Protein AF-A0A7S2L4M6-F1 (afdb_monomer_lite)

Structure (mmCIF, N/CA/C/O backbone):
data_AF-A0A7S2L4M6-F1
#
_entry.id   AF-A0A7S2L4M6-F1
#
loop_
_atom_site.group_PDB
_atom_site.id
_atom_site.type_symbol
_atom_site.label_atom_id
_atom_site.label_alt_id
_atom_site.label_comp_id
_atom_site.label_asym_id
_atom_site.label_entit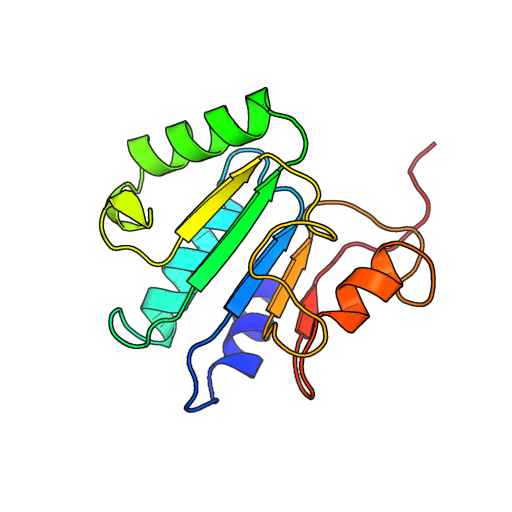y_id
_atom_site.label_seq_id
_atom_site.pdbx_PDB_ins_code
_atom_site.Cartn_x
_atom_site.Cartn_y
_atom_site.Cartn_z
_atom_site.occupancy
_atom_site.B_iso_or_equiv
_atom_site.auth_seq_id
_atom_site.auth_comp_id
_atom_site.auth_asym_id
_atom_site.auth_atom_id
_atom_site.pdbx_PDB_model_num
ATOM 1 N N . LEU A 1 1 ? -10.544 3.567 -11.631 1.00 78.62 1 LEU A N 1
ATOM 2 C CA . LEU A 1 1 ? -11.073 3.903 -10.287 1.00 78.62 1 LEU A CA 1
ATOM 3 C C . LEU A 1 1 ? -12.157 2.931 -9.832 1.00 78.62 1 LEU A C 1
ATOM 5 O O . LEU A 1 1 ? -11.931 2.301 -8.814 1.00 78.62 1 LEU A O 1
ATOM 9 N N . GLN A 1 2 ? -13.252 2.721 -10.580 1.00 88.50 2 GLN A N 1
ATOM 10 C CA . GLN A 1 2 ? -14.312 1.776 -10.172 1.00 88.50 2 GLN A CA 1
ATOM 11 C C . GLN A 1 2 ? -13.786 0.368 -9.843 1.00 88.50 2 GLN A C 1
ATOM 13 O O . GLN A 1 2 ? -14.082 -0.156 -8.781 1.00 88.50 2 GLN A O 1
ATOM 18 N N . LEU A 1 3 ? -12.899 -0.181 -10.685 1.00 89.31 3 LEU A N 1
ATOM 19 C CA . LEU A 1 3 ? -12.253 -1.473 -10.424 1.00 89.31 3 LEU A CA 1
ATOM 20 C C . LEU A 1 3 ? -11.560 -1.533 -9.051 1.00 89.31 3 LEU A C 1
ATOM 22 O O . LEU A 1 3 ? -11.648 -2.547 -8.371 1.00 89.31 3 LEU A O 1
ATOM 26 N N . LEU A 1 4 ? -10.867 -0.464 -8.645 1.00 91.06 4 LEU A N 1
ATOM 27 C CA . LEU A 1 4 ? -10.205 -0.418 -7.339 1.00 91.06 4 LEU A CA 1
ATOM 28 C C . LEU A 1 4 ? -11.225 -0.418 -6.208 1.00 91.06 4 LEU A C 1
ATOM 30 O O . LEU A 1 4 ? -11.068 -1.175 -5.258 1.00 91.06 4 LEU A O 1
ATOM 34 N N . VAL A 1 5 ? -12.279 0.388 -6.342 1.00 90.81 5 VAL A N 1
ATOM 35 C CA . VAL A 1 5 ? -13.371 0.446 -5.365 1.00 90.81 5 VAL A CA 1
ATOM 36 C C . VAL A 1 5 ? -13.997 -0.932 -5.175 1.00 90.81 5 VAL A C 1
ATOM 38 O O . VAL A 1 5 ? -14.058 -1.420 -4.049 1.00 90.81 5 VAL A O 1
ATOM 41 N N . ASP A 1 6 ? -14.370 -1.590 -6.272 1.00 92.88 6 ASP A N 1
ATOM 42 C CA . ASP A 1 6 ? -15.015 -2.902 -6.234 1.00 92.88 6 ASP A CA 1
ATOM 43 C C . ASP A 1 6 ? -14.105 -3.954 -5.585 1.00 92.88 6 ASP A C 1
ATOM 45 O O . ASP A 1 6 ? -14.537 -4.727 -4.731 1.00 92.88 6 ASP A O 1
ATOM 49 N N . LYS A 1 7 ? -12.816 -3.973 -5.951 1.00 93.69 7 LYS A N 1
ATOM 50 C CA . LYS A 1 7 ? -11.881 -4.998 -5.466 1.00 93.69 7 LYS A CA 1
ATOM 51 C C . LYS A 1 7 ? -11.417 -4.774 -4.030 1.00 93.69 7 LYS A C 1
ATOM 53 O O . LYS A 1 7 ? -11.132 -5.758 -3.350 1.00 93.69 7 LYS A O 1
ATOM 58 N N . VAL A 1 8 ? -11.367 -3.530 -3.554 1.00 92.94 8 VAL A N 1
ATOM 59 C CA . VAL A 1 8 ? -11.146 -3.247 -2.129 1.00 92.94 8 VAL A CA 1
ATOM 60 C C . VAL A 1 8 ? -12.386 -3.634 -1.320 1.00 92.94 8 VAL A C 1
ATOM 62 O O . VAL A 1 8 ? -12.247 -4.298 -0.297 1.00 92.94 8 VAL A O 1
ATOM 65 N N . ALA A 1 9 ? -13.594 -3.321 -1.799 1.00 92.06 9 ALA A N 1
ATOM 66 C CA . ALA A 1 9 ? -14.829 -3.707 -1.116 1.00 92.06 9 ALA A CA 1
ATOM 67 C C . ALA A 1 9 ? -14.938 -5.232 -0.915 1.00 92.06 9 ALA A C 1
ATOM 69 O O . ALA A 1 9 ? -15.308 -5.674 0.169 1.00 92.06 9 ALA A O 1
ATOM 70 N N . GLU A 1 10 ? -14.516 -6.040 -1.896 1.00 92.19 10 GLU A N 1
ATOM 71 C CA . GLU A 1 10 ? -14.481 -7.511 -1.783 1.00 92.19 10 GLU A CA 1
ATOM 72 C C . GLU A 1 10 ? -13.620 -8.044 -0.623 1.00 92.19 10 GLU A C 1
ATOM 74 O O . GLU A 1 10 ? -13.835 -9.171 -0.173 1.00 92.19 10 GLU A O 1
ATOM 79 N N . VAL A 1 11 ? -12.625 -7.284 -0.151 1.00 91.69 11 VAL A N 1
ATOM 80 C CA . VAL A 1 11 ? -11.792 -7.689 0.993 1.00 91.69 11 VAL A CA 1
ATOM 81 C C . VAL A 1 11 ? -12.228 -7.037 2.305 1.00 91.69 11 VAL A C 1
ATOM 83 O O . VAL A 1 11 ? -11.739 -7.441 3.358 1.00 91.69 11 VAL A O 1
ATOM 86 N N . CYS A 1 12 ? -13.168 -6.084 2.277 1.00 86.56 12 CYS A N 1
ATOM 87 C CA . CYS A 1 12 ? -13.587 -5.326 3.457 1.00 86.56 12 CYS A CA 1
ATOM 88 C C . CYS A 1 12 ? -14.471 -6.093 4.447 1.00 86.56 12 CYS A C 1
ATOM 90 O O . CYS A 1 12 ? -14.505 -5.709 5.620 1.00 86.56 12 CYS A O 1
ATOM 92 N N . ASP A 1 13 ? -15.098 -7.194 4.024 1.00 79.00 13 ASP A N 1
ATOM 93 C CA . ASP A 1 13 ? -16.002 -8.018 4.845 1.00 79.00 13 ASP A CA 1
ATOM 94 C C . ASP A 1 13 ? -15.302 -8.779 5.990 1.00 79.00 13 ASP A C 1
ATOM 96 O O . ASP A 1 13 ? -15.933 -9.504 6.763 1.00 79.00 13 ASP A O 1
ATOM 100 N N . GLN A 1 14 ? -13.984 -8.643 6.128 1.00 71.56 14 GLN A N 1
ATOM 101 C CA . GLN A 1 14 ? -13.214 -9.363 7.136 1.00 71.56 14 GLN A CA 1
ATOM 102 C C . GLN A 1 14 ? -13.196 -8.651 8.487 1.00 71.56 14 GLN A C 1
ATOM 104 O O . GLN A 1 14 ? -12.969 -7.452 8.569 1.00 71.56 14 GLN A O 1
ATOM 109 N N . ALA A 1 15 ? -13.361 -9.393 9.585 1.00 74.75 15 ALA A N 1
ATOM 110 C CA . ALA A 1 15 ? -13.350 -8.808 10.930 1.00 74.75 15 ALA A CA 1
ATOM 111 C C . ALA A 1 15 ? -11.974 -8.252 11.357 1.00 74.75 15 ALA A C 1
ATOM 113 O O . ALA A 1 15 ? -11.907 -7.413 12.254 1.00 74.75 15 ALA A O 1
ATOM 114 N N . ALA A 1 16 ? -10.891 -8.721 10.730 1.00 84.62 16 ALA A N 1
ATOM 115 C CA . ALA A 1 16 ? -9.524 -8.314 11.033 1.00 84.62 16 ALA A CA 1
ATOM 116 C C . ALA A 1 16 ? -9.170 -6.941 10.419 1.00 84.62 16 ALA A C 1
ATOM 118 O O . ALA A 1 16 ? -9.833 -6.507 9.469 1.00 84.62 16 ALA A O 1
ATOM 119 N N . PRO A 1 17 ? -8.134 -6.258 10.940 1.00 90.56 17 PRO A N 1
ATOM 120 C CA . PRO A 1 17 ? -7.570 -5.073 10.302 1.00 90.56 17 PRO A CA 1
ATOM 121 C C . PRO A 1 17 ? -7.082 -5.382 8.884 1.00 90.56 17 PRO A C 1
ATOM 123 O O . PRO A 1 17 ? -6.414 -6.396 8.679 1.00 90.56 17 PRO A O 1
ATOM 126 N N . LEU A 1 18 ? -7.384 -4.505 7.930 1.00 94.50 18 LEU A N 1
ATOM 127 C CA . LEU A 1 18 ? -6.956 -4.637 6.539 1.00 94.50 18 LEU A CA 1
ATOM 128 C C . LEU A 1 18 ? -5.578 -4.028 6.329 1.00 94.50 18 LEU A C 1
ATOM 130 O O . LEU A 1 18 ? -5.307 -2.899 6.736 1.00 94.50 18 LEU A O 1
ATOM 134 N N . ARG A 1 19 ? -4.727 -4.758 5.619 1.00 96.12 19 ARG A N 1
ATOM 135 C CA . ARG A 1 19 ? -3.417 -4.310 5.166 1.00 96.12 19 ARG A CA 1
ATOM 136 C C . ARG A 1 19 ? -3.423 -4.198 3.654 1.00 96.12 19 ARG A C 1
ATOM 138 O O . ARG A 1 19 ? -3.507 -5.199 2.940 1.00 96.12 19 ARG A O 1
ATOM 145 N N . ILE A 1 20 ? -3.325 -2.964 3.183 1.00 97.31 20 ILE A N 1
ATOM 146 C CA . ILE A 1 20 ? -3.191 -2.632 1.771 1.00 97.31 20 ILE A CA 1
ATOM 147 C C . ILE A 1 20 ? -1.729 -2.295 1.486 1.00 97.31 20 ILE A C 1
ATOM 149 O O . ILE A 1 20 ? -1.137 -1.476 2.187 1.00 97.31 20 ILE A O 1
ATOM 153 N N . LEU A 1 21 ? -1.163 -2.903 0.446 1.00 98.38 21 LEU A N 1
ATOM 154 C CA . LEU A 1 21 ? 0.131 -2.525 -0.117 1.00 98.38 21 LEU A CA 1
ATOM 155 C C . LEU A 1 21 ? -0.082 -1.847 -1.472 1.00 98.38 21 LEU A C 1
ATOM 157 O O . LEU A 1 21 ? -0.723 -2.410 -2.358 1.00 98.38 21 LEU A O 1
ATOM 161 N N . GLU A 1 22 ? 0.489 -0.665 -1.649 1.00 98.31 22 GLU A N 1
ATOM 162 C CA . GLU A 1 22 ? 0.623 -0.006 -2.944 1.00 98.31 22 GLU A CA 1
ATOM 163 C C . GLU A 1 22 ? 2.088 -0.024 -3.394 1.00 98.31 22 GLU A C 1
ATOM 165 O O . GLU A 1 22 ? 2.986 0.354 -2.640 1.00 98.31 22 GLU A O 1
ATOM 170 N N . VAL A 1 23 ? 2.320 -0.444 -4.639 1.00 98.12 23 VAL A N 1
ATOM 171 C CA . VAL A 1 23 ? 3.636 -0.456 -5.288 1.00 98.12 23 VAL A CA 1
ATOM 172 C C . VAL A 1 23 ? 3.691 0.635 -6.355 1.00 98.12 23 VAL A C 1
ATOM 174 O O . VAL A 1 23 ? 2.945 0.568 -7.334 1.00 98.12 23 VAL A O 1
ATOM 177 N N . GLY A 1 24 ? 4.594 1.598 -6.179 1.00 97.12 24 GLY A N 1
ATOM 178 C CA . GLY A 1 24 ? 4.759 2.777 -7.031 1.00 97.12 24 GLY A CA 1
ATOM 179 C C . GLY A 1 24 ? 3.775 3.890 -6.669 1.00 97.12 24 GLY A C 1
ATOM 180 O O . GLY A 1 24 ? 2.809 4.110 -7.399 1.00 97.12 24 GLY A O 1
ATOM 181 N N . SER A 1 25 ? 4.000 4.583 -5.545 1.00 97.25 25 SER A N 1
ATOM 182 C CA . SER A 1 25 ? 3.097 5.652 -5.081 1.00 97.25 25 SER A CA 1
ATOM 183 C C . SER A 1 25 ? 3.091 6.884 -5.998 1.00 97.25 25 SER A C 1
ATOM 185 O O . SER A 1 25 ? 2.115 7.642 -6.005 1.00 97.25 25 SER A O 1
ATOM 187 N N . GLY A 1 26 ? 4.152 7.100 -6.787 1.00 96.69 26 GLY A N 1
ATOM 188 C CA . GLY A 1 26 ? 4.241 8.183 -7.763 1.00 96.69 26 GLY A CA 1
ATOM 189 C C . GLY A 1 26 ? 3.996 9.555 -7.132 1.00 96.69 26 GLY A C 1
ATOM 190 O O . GLY A 1 26 ? 4.769 10.011 -6.303 1.00 96.69 26 GLY A O 1
ATOM 191 N N . CYS A 1 27 ? 2.908 10.232 -7.515 1.00 96.69 27 CYS A N 1
ATOM 192 C CA . CYS A 1 27 ? 2.544 11.546 -6.969 1.00 96.69 27 CYS A CA 1
ATOM 193 C C . CYS A 1 27 ? 1.660 11.500 -5.707 1.00 96.69 27 CYS A C 1
ATOM 195 O O . CYS A 1 27 ? 1.289 12.561 -5.200 1.00 96.69 27 CYS A O 1
ATOM 197 N N . GLY A 1 28 ? 1.286 10.310 -5.224 1.00 97.75 28 GLY A N 1
ATOM 198 C CA . GLY A 1 28 ? 0.475 10.107 -4.016 1.00 97.75 28 GLY A CA 1
ATOM 199 C C . GLY A 1 28 ? -1.040 10.114 -4.226 1.00 97.75 28 GLY A C 1
ATOM 200 O O . GLY A 1 28 ? -1.801 10.008 -3.263 1.00 97.75 28 GLY A O 1
ATOM 201 N N . PHE A 1 29 ? -1.514 10.226 -5.472 1.00 97.31 29 PHE A N 1
ATOM 202 C CA . PHE A 1 29 ? -2.950 10.268 -5.765 1.00 97.31 29 PHE A CA 1
ATOM 203 C C . PHE A 1 29 ? -3.668 8.965 -5.384 1.00 97.31 29 PHE A C 1
ATOM 205 O O . PHE A 1 29 ? -4.681 9.000 -4.682 1.00 97.31 29 PHE A O 1
ATOM 212 N N . VAL A 1 30 ? -3.155 7.813 -5.833 1.00 97.50 30 VAL A N 1
ATOM 213 C CA . VAL A 1 30 ? -3.784 6.518 -5.526 1.00 97.50 30 VAL A CA 1
ATOM 214 C C . VAL A 1 30 ? -3.567 6.136 -4.059 1.00 97.50 30 VAL A C 1
ATOM 216 O O . VAL A 1 30 ? -4.495 5.622 -3.437 1.00 97.50 30 VAL A O 1
ATOM 219 N N . SER A 1 31 ? -2.437 6.520 -3.464 1.00 98.31 31 SER A N 1
ATOM 220 C CA . SER A 1 31 ? -2.183 6.400 -2.023 1.00 98.31 31 SER A CA 1
ATOM 221 C C . SER A 1 31 ? -3.272 7.067 -1.186 1.00 98.31 31 SER A C 1
ATOM 223 O O . SER A 1 31 ? -3.895 6.428 -0.334 1.00 98.31 31 SER A O 1
ATOM 225 N N . ALA A 1 32 ? -3.566 8.341 -1.471 1.00 98.12 32 ALA A N 1
ATOM 226 C CA . ALA A 1 32 ? -4.635 9.072 -0.798 1.00 98.12 32 ALA A CA 1
ATOM 227 C C . ALA A 1 32 ? -6.010 8.443 -1.063 1.00 98.12 32 ALA A C 1
ATOM 229 O O . ALA A 1 32 ? -6.818 8.314 -0.145 1.00 98.12 32 ALA A O 1
ATOM 230 N N . LEU A 1 33 ? -6.276 8.017 -2.300 1.00 97.06 33 LEU A N 1
ATOM 231 C CA . LEU A 1 33 ? -7.528 7.354 -2.658 1.00 97.06 33 LEU A CA 1
ATOM 232 C C . LEU A 1 33 ? -7.763 6.075 -1.848 1.00 97.06 33 LEU A C 1
ATOM 234 O O . LEU A 1 33 ? -8.855 5.899 -1.318 1.00 97.06 33 LEU A O 1
ATOM 238 N N . LEU A 1 34 ? -6.771 5.187 -1.760 1.00 97.44 34 LEU A N 1
ATOM 239 C CA . LEU A 1 34 ? -6.886 3.927 -1.021 1.00 97.44 34 LEU A CA 1
ATOM 240 C C . LEU A 1 34 ? -7.136 4.187 0.468 1.00 97.44 34 LEU A C 1
ATOM 242 O O . LEU A 1 34 ? -7.992 3.540 1.070 1.00 97.44 34 LEU A O 1
ATOM 246 N N . ALA A 1 35 ? -6.447 5.176 1.040 1.00 97.38 35 ALA A N 1
ATOM 247 C CA . ALA A 1 35 ? -6.638 5.588 2.426 1.00 97.38 35 ALA A CA 1
ATOM 248 C C . ALA A 1 35 ? -8.050 6.141 2.676 1.00 97.38 35 ALA A C 1
ATOM 250 O O . ALA A 1 35 ? -8.722 5.719 3.616 1.00 97.38 35 ALA A O 1
ATOM 251 N N . MET A 1 36 ? -8.539 7.032 1.805 1.00 96.19 36 MET A N 1
ATOM 252 C CA . MET A 1 36 ? -9.913 7.543 1.878 1.00 96.19 36 MET A CA 1
ATOM 253 C C . MET A 1 36 ? -10.945 6.428 1.719 1.00 96.19 36 MET A C 1
ATOM 255 O O . MET A 1 36 ? -11.934 6.404 2.447 1.00 96.19 36 MET A O 1
ATOM 259 N N . LEU A 1 37 ? -10.717 5.502 0.789 1.00 94.88 37 LEU A N 1
ATOM 260 C CA . LEU A 1 37 ? -11.626 4.395 0.524 1.00 94.88 37 LEU A CA 1
ATOM 261 C C . LEU A 1 37 ? -11.734 3.458 1.730 1.00 94.88 37 LEU A C 1
ATOM 263 O O . LEU A 1 37 ? -12.842 3.072 2.095 1.00 94.88 37 LEU A O 1
ATOM 267 N N . LEU A 1 38 ? -10.612 3.142 2.386 1.00 94.00 38 LEU A N 1
ATOM 268 C CA . LEU A 1 38 ? -10.633 2.395 3.644 1.00 94.00 38 LEU A CA 1
ATOM 269 C C . LEU A 1 38 ? -11.469 3.118 4.698 1.00 94.00 38 LEU A C 1
ATOM 271 O O . LEU A 1 38 ? -12.398 2.526 5.240 1.00 94.00 38 LEU A O 1
ATOM 275 N N . LEU A 1 39 ? -11.205 4.405 4.941 1.00 94.12 39 LEU A N 1
ATOM 276 C CA . LEU A 1 39 ? -11.960 5.177 5.931 1.00 94.12 39 LEU A CA 1
ATOM 277 C C . LEU A 1 39 ? -13.463 5.209 5.617 1.00 94.12 39 LEU A C 1
ATOM 279 O O . LEU A 1 39 ? -14.278 5.078 6.529 1.00 94.12 39 LEU A O 1
ATOM 283 N N . GLN A 1 40 ? -13.839 5.332 4.343 1.00 92.81 40 GLN A N 1
ATOM 284 C CA . GLN A 1 40 ? -15.239 5.336 3.908 1.00 92.81 40 GLN A CA 1
ATOM 285 C C . GLN A 1 40 ? -15.928 3.978 4.088 1.00 92.81 40 GLN A C 1
ATOM 287 O O . GLN A 1 40 ? -17.083 3.937 4.507 1.00 92.81 40 GLN A O 1
ATOM 292 N N . LEU A 1 41 ? -15.246 2.874 3.774 1.00 91.25 41 LEU A N 1
ATOM 293 C CA . LEU A 1 41 ? -15.829 1.530 3.839 1.00 91.25 41 LEU A CA 1
ATOM 294 C C . LEU A 1 41 ? -15.813 0.936 5.255 1.00 91.25 41 LEU A C 1
ATOM 296 O O . LEU A 1 41 ? -16.645 0.088 5.574 1.00 91.25 41 LEU A O 1
ATOM 300 N N . ARG A 1 42 ? -14.856 1.341 6.097 1.00 90.56 42 ARG A N 1
ATOM 301 C CA . ARG A 1 42 ? -14.518 0.643 7.351 1.00 90.56 42 ARG A CA 1
ATOM 302 C C . ARG A 1 42 ? -14.569 1.516 8.603 1.00 90.56 42 ARG A C 1
ATOM 304 O O . ARG A 1 42 ? -14.731 0.977 9.703 1.00 90.56 42 ARG A O 1
ATOM 311 N N . GLY A 1 43 ? -14.454 2.834 8.441 1.00 89.81 43 GLY A N 1
ATOM 312 C CA . GLY A 1 43 ? -14.278 3.793 9.532 1.00 89.81 43 GLY A CA 1
ATOM 313 C C . GLY A 1 43 ? -12.826 3.897 10.041 1.00 89.81 43 GLY A C 1
ATOM 314 O O . GLY A 1 43 ? -11.959 3.147 9.597 1.00 89.81 43 GLY A O 1
ATOM 315 N N . PRO A 1 44 ? -12.546 4.833 10.969 1.00 81.75 44 PRO A N 1
ATOM 316 C CA . PRO A 1 44 ? -11.182 5.189 11.393 1.00 81.75 44 PRO A CA 1
ATOM 317 C C . PRO A 1 44 ? -10.507 4.249 12.418 1.00 81.75 44 PRO A C 1
ATOM 319 O O . PRO A 1 44 ? -9.286 4.255 12.515 1.00 81.75 44 PRO A O 1
ATOM 322 N N . ASP A 1 45 ? -11.243 3.398 13.145 1.00 69.50 45 ASP A N 1
ATOM 323 C CA . ASP A 1 45 ? -10.735 2.768 14.386 1.00 69.50 45 ASP A CA 1
ATOM 324 C C . ASP A 1 45 ? -10.504 1.246 14.313 1.00 69.50 45 ASP A C 1
ATOM 326 O O . ASP A 1 45 ? -10.676 0.523 15.297 1.00 69.50 45 ASP A O 1
ATOM 330 N N . ARG A 1 46 ? -10.132 0.715 13.144 1.00 77.50 46 ARG A N 1
ATOM 331 C CA . ARG A 1 46 ? -9.919 -0.738 12.964 1.00 77.50 46 ARG A CA 1
ATOM 332 C C . ARG A 1 46 ? -8.460 -1.170 12.861 1.00 77.50 46 ARG A C 1
ATOM 334 O O . ARG A 1 46 ? -8.202 -2.363 12.747 1.00 77.50 46 ARG A O 1
ATOM 341 N N . GLY A 1 47 ? -7.512 -0.233 12.923 1.00 88.50 47 GLY A N 1
ATOM 342 C CA . GLY A 1 47 ? -6.096 -0.521 12.666 1.00 88.50 47 GLY A CA 1
ATOM 343 C C . GLY A 1 47 ? -5.809 -0.877 11.203 1.00 88.50 47 GLY A C 1
ATOM 344 O O . GLY A 1 47 ? -4.778 -1.486 10.917 1.00 88.50 47 GLY A O 1
ATOM 345 N N . ASP A 1 48 ? -6.736 -0.535 10.302 1.00 94.50 48 ASP A N 1
ATOM 346 C CA . ASP A 1 48 ? -6.560 -0.673 8.860 1.00 94.50 48 ASP A CA 1
ATOM 347 C C . ASP A 1 48 ? -5.422 0.249 8.405 1.00 94.50 48 ASP A C 1
ATOM 349 O O . ASP A 1 48 ? -5.283 1.369 8.901 1.00 94.50 48 ASP A O 1
ATOM 353 N N . ALA A 1 49 ? -4.597 -0.215 7.471 1.00 96.12 49 ALA A N 1
ATOM 354 C CA . ALA A 1 49 ? -3.424 0.523 7.027 1.00 96.12 49 ALA A CA 1
ATOM 355 C C . ALA A 1 49 ? -3.199 0.385 5.521 1.00 96.12 49 ALA A C 1
ATOM 357 O O . ALA A 1 49 ? -3.328 -0.702 4.952 1.00 96.12 49 ALA A O 1
ATOM 358 N N . VAL A 1 50 ? -2.791 1.492 4.901 1.00 97.81 50 VAL A N 1
ATOM 359 C CA . VAL A 1 50 ? -2.212 1.531 3.558 1.00 97.81 50 VAL A CA 1
ATOM 360 C C . VAL A 1 50 ? -0.723 1.792 3.707 1.00 97.81 50 VAL A C 1
ATOM 362 O O . VAL A 1 50 ? -0.326 2.827 4.236 1.00 97.81 50 VAL A O 1
ATOM 365 N N . LEU A 1 51 ? 0.097 0.866 3.226 1.00 98.44 51 LEU A N 1
ATOM 366 C CA . LEU A 1 51 ? 1.518 1.093 3.017 1.00 98.44 51 LEU A CA 1
ATOM 367 C C . LEU A 1 51 ? 1.746 1.359 1.530 1.00 98.44 51 LEU A C 1
ATOM 369 O O . LEU A 1 51 ? 1.617 0.446 0.718 1.00 98.44 51 LEU A O 1
ATOM 373 N N . ALA A 1 52 ? 2.079 2.595 1.180 1.00 98.50 52 ALA A N 1
ATOM 374 C CA . ALA A 1 52 ? 2.453 2.981 -0.171 1.00 98.50 52 ALA A CA 1
ATOM 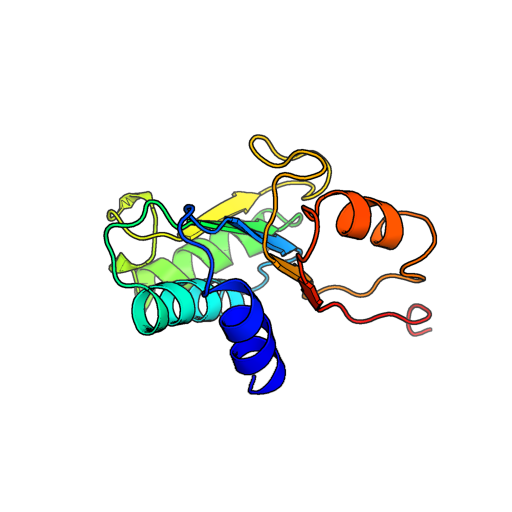375 C C . ALA A 1 52 ? 3.974 3.042 -0.290 1.00 98.50 52 ALA A C 1
ATOM 377 O O . ALA A 1 52 ? 4.645 3.650 0.545 1.00 98.50 52 ALA A O 1
ATOM 378 N N . VAL A 1 53 ? 4.525 2.399 -1.315 1.00 98.56 53 VAL A N 1
ATOM 379 C CA . VAL A 1 53 ? 5.972 2.294 -1.498 1.00 98.56 53 VAL A CA 1
ATOM 380 C C . VAL A 1 53 ? 6.370 2.869 -2.842 1.00 98.56 53 VAL A C 1
ATOM 382 O O . VAL A 1 53 ? 5.821 2.484 -3.871 1.00 98.56 53 VAL A O 1
ATOM 385 N N . GLU A 1 54 ? 7.353 3.758 -2.841 1.00 98.06 54 GLU A N 1
ATOM 386 C CA . GLU A 1 54 ? 7.961 4.305 -4.050 1.00 98.06 54 GLU A CA 1
ATOM 387 C C . GLU A 1 54 ? 9.469 4.077 -4.013 1.00 98.06 54 GLU A C 1
ATOM 389 O O . GLU A 1 54 ? 10.120 4.295 -2.999 1.00 98.06 54 GLU A O 1
ATOM 394 N N . HIS A 1 55 ? 10.035 3.608 -5.115 1.00 96.69 55 HIS A N 1
ATOM 395 C CA . HIS A 1 55 ? 11.453 3.281 -5.200 1.00 96.69 55 HIS A CA 1
ATOM 396 C C . HIS A 1 55 ? 12.323 4.484 -5.588 1.00 96.69 55 HIS A C 1
ATOM 398 O O . HIS A 1 55 ? 13.518 4.473 -5.297 1.00 96.69 55 HIS A O 1
ATOM 404 N N . VAL A 1 56 ? 11.744 5.511 -6.224 1.00 97.56 56 VAL A N 1
ATOM 405 C CA . VAL A 1 56 ? 12.435 6.765 -6.561 1.00 97.56 56 VAL A CA 1
ATOM 406 C C . VAL A 1 56 ? 12.301 7.757 -5.394 1.00 97.56 56 VAL A C 1
ATOM 408 O O . VAL A 1 56 ? 11.183 8.212 -5.130 1.00 97.56 56 VAL A O 1
ATOM 411 N N . PRO A 1 57 ? 13.394 8.133 -4.700 1.00 98.00 57 PRO A N 1
ATOM 412 C CA . PRO A 1 57 ? 13.330 8.983 -3.506 1.00 98.00 57 PRO A CA 1
ATOM 413 C C . PRO A 1 57 ? 12.591 10.304 -3.720 1.00 98.00 57 PRO A C 1
ATOM 415 O O . PRO A 1 57 ? 11.716 10.658 -2.932 1.00 98.00 57 PRO A O 1
ATOM 418 N N . GLU A 1 58 ? 12.870 10.989 -4.827 1.00 98.19 58 GLU A N 1
ATOM 419 C CA . GLU A 1 58 ? 12.274 12.282 -5.158 1.00 98.19 58 GLU A CA 1
ATOM 420 C C . GLU A 1 58 ? 10.757 12.172 -5.367 1.00 98.19 58 GLU A C 1
ATOM 422 O O . GLU A 1 58 ? 10.005 13.062 -4.972 1.00 98.19 58 GLU A O 1
ATOM 427 N N . LEU A 1 59 ? 10.284 11.061 -5.946 1.00 97.94 59 LEU A N 1
ATOM 428 C CA . LEU A 1 59 ? 8.850 10.802 -6.097 1.00 97.94 59 LEU A CA 1
ATOM 429 C C . LEU A 1 59 ? 8.209 10.422 -4.761 1.00 97.94 59 LEU A C 1
ATOM 431 O O . LEU A 1 59 ? 7.106 10.876 -4.475 1.00 97.94 59 LEU A O 1
ATOM 435 N N . SER A 1 60 ? 8.899 9.658 -3.910 1.00 98.25 60 SER A N 1
ATOM 436 C CA . SER A 1 60 ? 8.406 9.339 -2.566 1.00 98.25 60 SER A CA 1
ATOM 437 C C . SER A 1 60 ? 8.208 10.606 -1.729 1.00 98.25 60 SER A C 1
ATOM 439 O O . SER A 1 60 ? 7.171 10.763 -1.083 1.00 98.25 60 SER A O 1
ATOM 441 N N . GLU A 1 61 ? 9.181 11.519 -1.738 1.00 98.25 61 GLU A N 1
ATOM 442 C CA . GLU A 1 61 ? 9.086 12.804 -1.038 1.00 98.25 61 GLU A CA 1
ATOM 443 C C . GLU A 1 61 ? 7.951 13.659 -1.606 1.00 98.25 61 GLU A C 1
ATOM 445 O O . GLU A 1 61 ? 7.110 14.164 -0.856 1.00 98.25 61 GLU A O 1
ATOM 450 N N . TRP A 1 62 ? 7.866 13.749 -2.936 1.00 98.12 62 TRP A N 1
ATOM 451 C CA . TRP A 1 62 ? 6.817 14.509 -3.605 1.00 98.12 62 TRP A CA 1
ATOM 452 C C . TRP A 1 62 ? 5.416 13.944 -3.331 1.00 98.12 62 TRP A C 1
ATOM 454 O O . TRP A 1 62 ? 4.465 14.699 -3.117 1.00 98.12 62 TRP A O 1
ATOM 464 N N . SER A 1 63 ? 5.284 12.618 -3.271 1.00 98.31 63 SER A N 1
ATOM 465 C CA . SER A 1 63 ? 4.061 11.916 -2.883 1.00 98.31 63 SER A CA 1
ATOM 466 C C . SER A 1 63 ? 3.601 12.335 -1.487 1.00 98.31 63 SER A C 1
ATOM 468 O O . SER A 1 63 ? 2.449 12.736 -1.306 1.00 98.31 63 SER A O 1
ATOM 470 N N . VAL A 1 64 ? 4.506 12.307 -0.502 1.00 98.62 64 VAL A N 1
ATOM 471 C CA . VAL A 1 64 ? 4.214 12.744 0.872 1.00 98.62 64 VAL A CA 1
ATOM 472 C C . VAL A 1 64 ? 3.803 14.214 0.903 1.00 98.62 64 VAL A C 1
ATOM 474 O O . VAL A 1 64 ? 2.803 14.548 1.536 1.00 98.62 64 VAL A O 1
ATOM 477 N N . GLU A 1 65 ? 4.520 15.095 0.203 1.00 98.44 65 GLU A N 1
ATOM 478 C CA . GLU A 1 65 ? 4.200 16.525 0.170 1.00 98.44 65 GLU A CA 1
ATOM 479 C C . GLU A 1 65 ? 2.820 16.797 -0.447 1.00 98.44 65 GLU A C 1
ATOM 481 O O . GLU A 1 65 ? 2.023 17.554 0.118 1.00 98.44 65 GLU A O 1
ATOM 486 N N . ASN A 1 66 ? 2.493 16.142 -1.564 1.00 98.44 66 ASN A N 1
ATOM 487 C CA . ASN A 1 66 ? 1.194 16.289 -2.217 1.00 98.44 66 ASN A CA 1
ATOM 488 C C . ASN A 1 66 ? 0.048 15.820 -1.317 1.00 98.44 66 ASN A C 1
ATOM 490 O O . ASN A 1 66 ? -0.979 16.504 -1.225 1.00 98.44 66 ASN A O 1
ATOM 494 N N . VAL A 1 67 ? 0.211 14.681 -0.637 1.00 98.62 67 VAL A N 1
ATOM 495 C CA . VAL A 1 67 ? -0.794 14.194 0.313 1.00 98.62 67 VAL A CA 1
ATOM 496 C C . VAL A 1 67 ? -0.890 15.134 1.508 1.00 98.62 67 VAL A C 1
ATOM 498 O O . VAL A 1 67 ? -1.998 15.536 1.849 1.00 98.62 67 VAL A O 1
ATOM 501 N N . ARG A 1 68 ? 0.229 15.574 2.093 1.00 98.56 68 ARG A N 1
ATOM 502 C CA . ARG A 1 68 ? 0.229 16.507 3.230 1.00 98.56 68 ARG A CA 1
ATOM 503 C C . ARG A 1 68 ? -0.490 17.813 2.892 1.00 98.56 68 ARG A C 1
ATOM 505 O O . ARG A 1 68 ? -1.312 18.285 3.669 1.00 98.56 68 ARG A O 1
ATOM 512 N N . LYS A 1 69 ? -0.238 18.377 1.710 1.00 98.19 69 LYS A N 1
ATOM 513 C CA . LYS A 1 69 ? -0.838 19.644 1.272 1.00 98.19 69 LYS A CA 1
ATOM 514 C C . LYS A 1 69 ? -2.358 19.575 1.103 1.00 98.19 69 LYS A C 1
ATOM 516 O O . LYS A 1 69 ? -3.035 20.566 1.357 1.00 98.19 69 LYS A O 1
ATOM 521 N N . ASN A 1 70 ? -2.886 18.442 0.640 1.00 96.94 70 ASN A N 1
ATOM 522 C CA . ASN A 1 70 ? -4.293 18.338 0.236 1.00 96.94 70 ASN A CA 1
ATOM 523 C C . ASN A 1 70 ? -5.146 17.486 1.190 1.00 96.94 70 ASN A C 1
ATOM 525 O O . ASN A 1 70 ? -6.352 17.687 1.264 1.00 96.94 70 ASN A O 1
ATOM 529 N N . ASN A 1 71 ? -4.538 16.531 1.896 1.00 97.56 71 ASN A N 1
ATOM 530 C CA . ASN A 1 71 ? -5.205 15.492 2.684 1.00 97.56 71 ASN A CA 1
ATOM 531 C C . ASN A 1 71 ? -4.346 15.041 3.889 1.00 97.56 71 ASN A C 1
ATOM 533 O O . ASN A 1 71 ? -4.202 13.842 4.127 1.00 97.56 71 ASN A O 1
ATOM 537 N N . ALA A 1 72 ? -3.765 15.984 4.645 1.00 98.00 72 ALA A N 1
ATOM 538 C CA . ALA A 1 72 ? -2.842 15.693 5.754 1.00 98.00 72 ALA A CA 1
ATOM 539 C C . ALA A 1 72 ? -3.347 14.606 6.717 1.00 98.00 72 ALA A C 1
ATOM 541 O O . ALA A 1 72 ? -2.605 13.685 7.034 1.00 98.00 72 ALA A O 1
ATOM 542 N N . ALA A 1 73 ? -4.630 14.653 7.095 1.00 97.44 73 ALA A N 1
ATOM 543 C CA . ALA A 1 73 ? -5.249 13.712 8.032 1.00 97.44 73 ALA A CA 1
ATOM 544 C C . ALA A 1 73 ? -5.227 12.236 7.583 1.00 97.44 73 ALA A C 1
ATOM 546 O O . ALA A 1 73 ? -5.536 11.354 8.378 1.00 97.44 73 ALA A O 1
ATOM 547 N N . LEU A 1 74 ? -4.896 11.943 6.319 1.00 98.06 74 LEU A N 1
ATOM 548 C CA . LEU A 1 74 ? -4.699 10.567 5.860 1.00 98.06 74 LEU A CA 1
ATOM 549 C C . LEU A 1 74 ? -3.349 10.000 6.297 1.00 98.06 74 LEU A C 1
ATOM 551 O O . LEU A 1 74 ? -3.240 8.786 6.448 1.00 98.06 74 LEU A O 1
ATOM 555 N N . LEU A 1 75 ? -2.335 10.848 6.479 1.00 98.38 75 LEU A N 1
ATOM 556 C CA . LEU A 1 75 ? -0.986 10.420 6.823 1.00 98.38 75 LEU A CA 1
ATOM 557 C C . LEU A 1 75 ? -0.945 9.833 8.232 1.00 98.38 75 LEU A C 1
ATOM 559 O O . LEU A 1 75 ? -1.549 10.352 9.168 1.00 98.38 75 LEU A O 1
ATOM 563 N N . LYS A 1 76 ? -0.162 8.772 8.392 1.00 96.81 76 LYS A N 1
ATOM 564 C CA . LYS A 1 76 ? 0.016 8.062 9.658 1.00 96.81 76 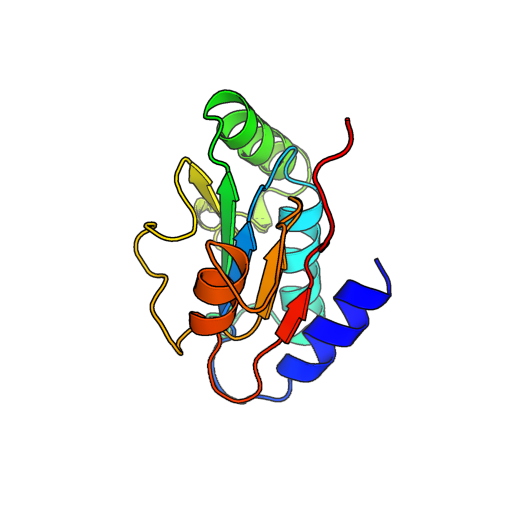LYS A CA 1
ATOM 565 C C . LYS A 1 76 ? 0.590 8.936 10.766 1.00 96.81 76 LYS A C 1
ATOM 567 O O . LYS A 1 76 ? 0.220 8.760 11.922 1.00 96.81 76 LYS A O 1
ATOM 572 N N . GLU A 1 77 ? 1.456 9.889 10.424 1.00 96.38 77 GLU A N 1
ATOM 573 C CA . GLU A 1 77 ? 1.979 10.879 11.378 1.00 96.38 77 GLU A CA 1
ATOM 574 C C . GLU A 1 77 ? 0.885 11.809 11.934 1.00 96.38 77 GLU A C 1
ATOM 576 O O . GLU A 1 77 ? 0.992 12.258 13.070 1.00 96.38 77 GLU A O 1
ATOM 581 N N . GLU A 1 78 ? -0.202 12.007 11.182 1.00 96.38 78 GLU A N 1
ATOM 582 C CA . GLU A 1 78 ? -1.386 12.785 11.573 1.00 96.38 78 GLU A CA 1
ATOM 583 C C . GLU A 1 78 ? -2.508 11.898 12.159 1.00 96.38 78 GLU A C 1
ATOM 585 O O . GLU A 1 78 ? -3.616 12.368 12.415 1.00 96.38 78 GLU A O 1
ATOM 590 N N . GLY A 1 79 ? -2.242 10.601 12.367 1.00 94.50 79 GLY A N 1
ATOM 591 C CA . GLY A 1 79 ? -3.205 9.626 12.894 1.00 94.50 79 GLY A CA 1
ATOM 592 C C . GLY A 1 79 ? -4.081 8.931 11.844 1.00 94.50 79 GLY A C 1
ATOM 593 O O . GLY A 1 79 ? -4.985 8.184 12.217 1.00 94.50 79 GLY A O 1
ATOM 594 N N . GLY A 1 80 ? -3.829 9.144 10.550 1.00 96.50 80 GLY A N 1
ATOM 595 C CA . GLY A 1 80 ? -4.523 8.453 9.462 1.00 96.50 80 GLY A CA 1
ATOM 596 C C . GLY A 1 80 ? -3.944 7.068 9.120 1.00 96.50 80 GLY A C 1
ATOM 597 O O . GLY A 1 80 ? -2.948 6.632 9.700 1.00 96.50 80 GLY A O 1
ATOM 598 N N . PRO A 1 81 ? -4.548 6.338 8.163 1.00 97.31 81 PRO A N 1
ATOM 599 C CA . PRO A 1 81 ? -4.131 4.974 7.833 1.00 97.31 81 PRO A CA 1
ATOM 600 C C . PRO A 1 81 ? -2.962 4.892 6.835 1.00 97.31 81 PRO A C 1
ATOM 602 O O . PRO A 1 81 ? -2.499 3.787 6.556 1.00 97.31 81 PRO A O 1
ATOM 605 N N . LEU A 1 82 ? -2.506 6.007 6.249 1.00 98.38 82 LEU A N 1
ATOM 606 C CA . LEU A 1 82 ? -1.549 6.010 5.136 1.00 98.38 82 LEU A CA 1
ATOM 607 C C . LEU A 1 82 ? -0.102 6.215 5.591 1.00 98.38 82 LEU A C 1
ATOM 609 O O . LEU A 1 82 ? 0.265 7.270 6.103 1.00 98.38 82 LEU A O 1
ATOM 613 N N . ASP A 1 83 ? 0.746 5.235 5.314 1.00 98.38 83 ASP A N 1
ATOM 614 C CA . ASP A 1 83 ? 2.195 5.272 5.509 1.00 98.38 83 ASP A CA 1
ATOM 615 C C . ASP A 1 83 ? 2.860 5.229 4.126 1.00 98.38 83 ASP A C 1
ATOM 617 O O . ASP A 1 83 ? 2.675 4.261 3.390 1.00 98.38 83 ASP A O 1
ATOM 621 N N . ILE A 1 84 ? 3.582 6.283 3.740 1.00 98.62 84 ILE A N 1
ATOM 622 C CA . ILE A 1 84 ? 4.296 6.346 2.455 1.00 98.62 84 ILE A CA 1
ATOM 623 C C . ILE A 1 84 ? 5.787 6.214 2.738 1.00 98.62 84 ILE A C 1
ATOM 625 O O . ILE A 1 84 ? 6.328 6.967 3.548 1.00 98.62 84 ILE A O 1
ATOM 629 N N . ARG A 1 85 ? 6.460 5.272 2.072 1.00 98.38 85 ARG A N 1
ATOM 630 C CA . ARG A 1 85 ? 7.878 4.984 2.306 1.00 98.38 85 ARG A CA 1
ATOM 631 C C . ARG A 1 85 ? 8.666 4.861 1.011 1.00 98.38 85 ARG A C 1
ATOM 633 O O . ARG A 1 85 ? 8.193 4.283 0.035 1.00 98.38 85 ARG A O 1
ATOM 640 N N . CYS A 1 86 ? 9.913 5.315 1.061 1.00 98.38 86 CYS A N 1
ATOM 641 C CA . CYS A 1 86 ? 10.872 5.096 -0.010 1.00 98.38 86 CYS A CA 1
ATOM 642 C C . CYS A 1 86 ? 11.499 3.695 0.106 1.00 98.38 86 CYS A C 1
ATOM 644 O O . CYS A 1 86 ? 12.013 3.343 1.171 1.00 98.38 86 CYS A O 1
ATOM 646 N N . GLY A 1 87 ? 11.506 2.906 -0.971 1.00 97.31 87 GLY A N 1
ATOM 647 C CA . GLY A 1 87 ? 12.204 1.619 -1.022 1.00 97.31 87 GLY A CA 1
ATOM 648 C C . GLY A 1 87 ? 11.670 0.618 -2.050 1.00 97.31 87 GLY A C 1
ATOM 649 O O . GLY A 1 87 ? 10.855 0.937 -2.909 1.00 97.31 87 GLY A O 1
ATOM 650 N N . ASP A 1 88 ? 12.145 -0.625 -1.945 1.00 95.69 88 ASP A N 1
ATOM 651 C CA . ASP A 1 88 ? 11.643 -1.770 -2.715 1.00 95.69 88 ASP A CA 1
ATOM 652 C C . ASP A 1 88 ? 10.467 -2.417 -1.969 1.00 95.69 88 ASP A C 1
ATOM 654 O O . ASP A 1 88 ? 10.633 -2.941 -0.863 1.00 95.69 88 ASP A O 1
ATOM 658 N N . ALA A 1 89 ? 9.281 -2.412 -2.581 1.00 94.8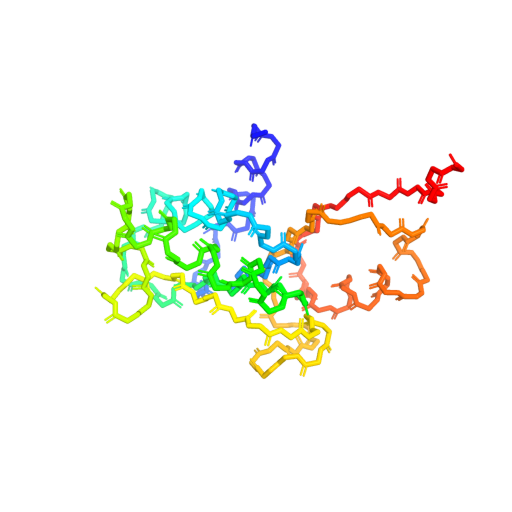8 89 ALA A N 1
ATOM 659 C CA . ALA A 1 89 ? 8.056 -2.937 -1.981 1.00 94.88 89 ALA A CA 1
ATOM 660 C C . ALA A 1 89 ? 8.130 -4.431 -1.618 1.00 94.88 89 ALA A C 1
ATOM 662 O O . ALA A 1 89 ? 7.438 -4.865 -0.698 1.00 94.88 89 ALA A O 1
ATOM 663 N N . LEU A 1 90 ? 8.980 -5.216 -2.291 1.00 92.94 90 LEU A N 1
ATOM 664 C CA . LEU A 1 90 ? 9.183 -6.636 -1.981 1.00 92.94 90 LEU A CA 1
ATOM 665 C C . LEU A 1 90 ? 10.117 -6.869 -0.787 1.00 92.94 90 LEU A C 1
ATOM 667 O O . LEU A 1 90 ? 10.241 -8.000 -0.318 1.00 92.94 90 LEU A O 1
ATOM 671 N N . ARG A 1 91 ? 10.801 -5.823 -0.314 1.00 93.81 91 ARG A N 1
ATOM 672 C CA . ARG A 1 91 ? 11.814 -5.898 0.751 1.00 93.81 91 ARG A CA 1
ATOM 673 C C . ARG A 1 91 ? 11.535 -4.955 1.916 1.00 93.81 91 ARG A C 1
ATOM 675 O O . ARG A 1 91 ? 12.349 -4.873 2.833 1.00 93.81 91 ARG A O 1
ATOM 682 N N . ILE A 1 92 ? 10.421 -4.228 1.879 1.00 93.88 92 ILE A N 1
ATOM 683 C CA . ILE A 1 92 ? 10.102 -3.232 2.893 1.00 93.88 92 ILE A CA 1
ATOM 684 C C . ILE A 1 92 ? 9.610 -3.882 4.188 1.00 93.88 92 ILE A C 1
ATOM 686 O O . ILE A 1 92 ? 8.878 -4.873 4.187 1.00 93.88 92 ILE A O 1
ATOM 690 N N . GLU A 1 93 ? 9.987 -3.297 5.321 1.00 93.94 93 GLU A N 1
ATOM 691 C CA . GLU A 1 93 ? 9.593 -3.814 6.627 1.00 93.94 93 GLU A CA 1
ATOM 692 C C . GLU A 1 93 ? 8.073 -3.748 6.854 1.00 93.94 93 GLU A C 1
ATOM 694 O O . GLU A 1 93 ? 7.411 -2.741 6.579 1.00 93.94 93 GLU A O 1
ATOM 699 N N . GLY A 1 94 ? 7.524 -4.819 7.434 1.00 88.88 94 GLY A N 1
ATOM 700 C CA . GLY A 1 94 ? 6.100 -4.951 7.767 1.00 88.88 94 GLY A CA 1
ATOM 701 C C . GLY A 1 94 ? 5.277 -5.723 6.730 1.00 88.88 94 GLY A C 1
ATOM 702 O O . GLY A 1 94 ? 4.186 -6.202 7.053 1.00 88.88 94 GLY A O 1
ATOM 703 N N . VAL A 1 95 ? 5.824 -5.934 5.535 1.00 94.00 95 VAL A N 1
ATOM 704 C CA . VAL A 1 95 ? 5.218 -6.737 4.467 1.00 94.00 95 VAL A CA 1
ATOM 705 C C . VAL A 1 95 ? 5.792 -8.151 4.520 1.00 94.00 95 VAL A C 1
ATOM 707 O O . VAL A 1 95 ? 7.003 -8.332 4.459 1.00 94.00 95 VAL A O 1
ATOM 710 N N . ASN A 1 96 ? 4.935 -9.162 4.679 1.00 92.25 96 ASN A N 1
ATOM 711 C CA . ASN A 1 96 ? 5.354 -10.564 4.742 1.00 92.25 96 ASN A CA 1
ATOM 712 C C . ASN A 1 96 ? 4.419 -11.446 3.899 1.00 92.25 96 ASN A C 1
ATOM 714 O O . ASN A 1 96 ? 3.248 -11.110 3.724 1.00 92.25 96 ASN A O 1
ATOM 718 N N . PRO A 1 97 ? 4.885 -12.610 3.422 1.00 93.44 97 PRO A N 1
ATOM 719 C CA . PRO A 1 97 ? 4.022 -13.570 2.747 1.00 93.44 97 PRO A CA 1
ATOM 720 C C . PRO A 1 97 ? 2.772 -13.919 3.560 1.00 93.44 97 PRO A C 1
ATOM 722 O O . PRO A 1 97 ? 2.852 -14.210 4.755 1.00 93.44 97 PRO A O 1
ATOM 725 N N . GLY A 1 98 ? 1.613 -13.899 2.904 1.00 91.38 98 GLY A N 1
ATOM 726 C CA . GLY A 1 98 ? 0.342 -14.270 3.516 1.00 91.38 98 GLY A CA 1
ATOM 727 C C . GLY A 1 98 ? -0.234 -13.264 4.517 1.00 91.38 98 GLY A C 1
ATOM 728 O O . GLY A 1 98 ? -1.141 -13.639 5.259 1.00 91.38 98 GLY A O 1
ATOM 729 N N . ASN A 1 99 ? 0.275 -12.027 4.578 1.00 91.50 99 ASN A N 1
ATOM 730 C CA . ASN A 1 99 ? -0.173 -11.018 5.546 1.00 91.50 99 ASN A CA 1
ATOM 731 C C . ASN A 1 99 ? -0.797 -9.758 4.922 1.00 91.50 99 ASN A C 1
ATOM 733 O O . ASN A 1 99 ? -1.122 -8.836 5.668 1.00 91.50 99 ASN A O 1
ATOM 737 N N . VAL A 1 100 ? -0.959 -9.715 3.596 1.00 96.25 100 VAL A N 1
ATOM 738 C CA . VAL A 1 100 ? -1.539 -8.575 2.870 1.00 96.25 100 VAL A CA 1
ATOM 739 C C . VAL A 1 100 ? -2.925 -8.934 2.335 1.00 96.25 100 VAL A C 1
ATOM 741 O O . VAL A 1 100 ? -3.113 -9.984 1.720 1.00 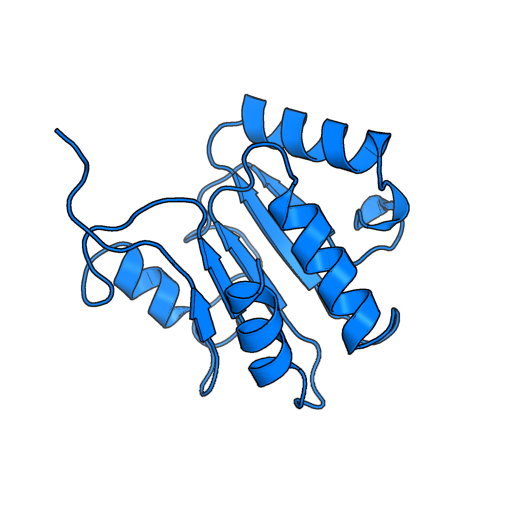96.25 100 VAL A O 1
ATOM 744 N N . ASP A 1 101 ? -3.910 -8.070 2.558 1.00 96.56 101 ASP A N 1
ATOM 745 C CA . ASP A 1 101 ? -5.292 -8.259 2.105 1.00 96.56 101 ASP A CA 1
ATOM 746 C C . ASP A 1 101 ? -5.473 -7.829 0.648 1.00 96.56 101 ASP A C 1
ATOM 748 O O . ASP A 1 101 ? -6.171 -8.488 -0.130 1.00 96.56 101 ASP A O 1
ATOM 752 N N . PHE A 1 102 ? -4.833 -6.721 0.280 1.00 97.50 102 PHE A N 1
ATOM 753 C CA . PHE A 1 102 ? -4.958 -6.107 -1.032 1.00 97.50 102 PHE A CA 1
ATOM 754 C C . PHE A 1 102 ? -3.617 -5.553 -1.501 1.00 97.50 102 PHE A C 1
ATOM 756 O O . PHE A 1 102 ? -2.943 -4.841 -0.758 1.00 97.50 102 PHE A O 1
ATOM 763 N N . VAL A 1 103 ? -3.258 -5.837 -2.747 1.00 97.50 103 VAL A N 1
ATOM 764 C CA . VAL A 1 103 ? -2.110 -5.223 -3.414 1.00 97.50 103 VAL A CA 1
ATOM 765 C C . VAL A 1 103 ? -2.615 -4.432 -4.613 1.00 97.50 103 VAL A C 1
ATOM 767 O O . VAL A 1 103 ? -3.270 -4.986 -5.498 1.00 97.50 103 VAL A O 1
ATOM 770 N N . TYR A 1 104 ? -2.275 -3.149 -4.662 1.00 97.75 104 TYR A N 1
ATOM 771 C CA . TYR A 1 104 ? -2.322 -2.355 -5.883 1.00 97.75 104 TYR A CA 1
ATOM 772 C C . TYR A 1 104 ? -0.907 -2.134 -6.400 1.00 97.75 104 TYR A C 1
ATOM 774 O O . TYR A 1 104 ? 0.005 -1.855 -5.626 1.00 97.75 104 TYR A O 1
ATOM 782 N N . SER A 1 105 ? -0.723 -2.201 -7.711 1.00 96.38 105 SER A N 1
ATOM 783 C CA . SER A 1 105 ? 0.511 -1.752 -8.334 1.00 96.38 105 SER A CA 1
ATOM 784 C C . SER A 1 105 ? 0.225 -0.744 -9.435 1.00 96.38 105 SER A C 1
ATOM 786 O O . SER A 1 105 ? -0.542 -1.018 -10.359 1.00 96.38 105 SER A O 1
ATOM 788 N N . GLY A 1 106 ? 0.862 0.421 -9.315 1.00 93.06 106 GLY A N 1
ATOM 789 C CA . GLY A 1 106 ? 0.906 1.454 -10.343 1.00 93.06 106 GLY A CA 1
ATOM 790 C C . GLY A 1 106 ? 1.972 1.203 -11.413 1.00 93.06 106 GLY A C 1
ATOM 791 O O . GLY A 1 106 ? 2.058 1.981 -12.359 1.00 93.06 106 GLY A O 1
ATOM 792 N N . CYS A 1 107 ? 2.769 0.136 -11.289 1.00 89.75 107 CYS A N 1
ATOM 793 C CA . CYS A 1 107 ? 3.786 -0.260 -12.258 1.00 89.75 107 CYS A CA 1
ATOM 794 C C . CYS A 1 107 ? 3.455 -1.608 -12.916 1.00 89.75 107 CYS A C 1
ATOM 796 O O . CYS A 1 107 ? 2.711 -2.429 -12.377 1.00 89.75 107 CYS A O 1
ATOM 798 N N . ALA A 1 108 ? 3.976 -1.804 -14.127 1.00 90.94 108 ALA A N 1
ATOM 799 C CA . ALA A 1 108 ? 3.749 -3.015 -14.902 1.00 90.94 108 ALA A CA 1
ATOM 800 C C . ALA A 1 108 ? 4.728 -4.125 -14.517 1.00 90.94 108 ALA A C 1
ATOM 802 O O . ALA A 1 108 ? 5.903 -3.873 -14.247 1.00 90.94 108 ALA A O 1
ATOM 803 N N . PHE A 1 109 ? 4.242 -5.363 -14.560 1.00 91.12 109 PHE A N 1
ATOM 804 C CA . PHE A 1 109 ? 5.077 -6.557 -14.482 1.00 91.12 109 PHE A CA 1
ATOM 805 C C . PHE A 1 109 ? 4.862 -7.440 -15.703 1.00 91.12 109 PHE A C 1
ATOM 807 O O . PHE A 1 109 ? 3.771 -7.492 -16.266 1.00 91.12 109 PHE A O 1
ATOM 814 N N . GLU A 1 110 ? 5.880 -8.217 -16.057 1.00 91.06 110 GLU A N 1
ATOM 815 C CA . GLU A 1 110 ? 5.793 -9.128 -17.201 1.00 91.06 110 GLU A CA 1
ATOM 816 C C . GLU A 1 110 ? 4.721 -10.209 -17.012 1.00 91.06 110 GLU A C 1
ATOM 818 O O . GLU A 1 110 ? 4.011 -10.572 -17.947 1.00 91.06 110 GLU A O 1
ATOM 823 N N . SER A 1 111 ? 4.608 -10.757 -15.799 1.00 90.06 111 SER A N 1
ATOM 824 C CA . SER A 1 111 ? 3.786 -11.935 -15.532 1.00 90.06 111 SER A CA 1
ATOM 825 C C . 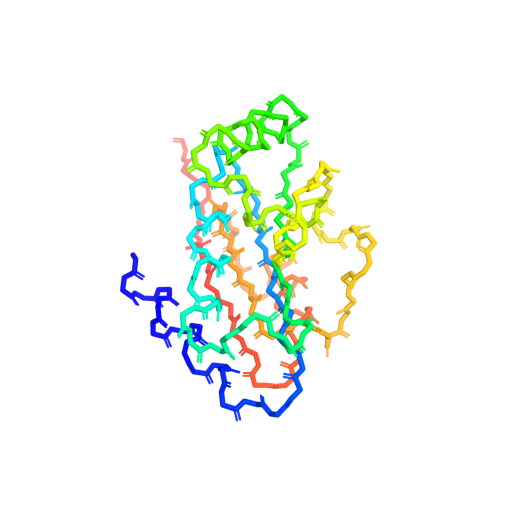SER A 1 111 ? 3.370 -12.019 -14.070 1.00 90.06 111 SER A C 1
ATOM 827 O O . SER A 1 111 ? 4.159 -11.752 -13.167 1.00 90.06 111 SER A O 1
ATOM 829 N N . ALA A 1 112 ? 2.137 -12.469 -13.833 1.00 88.19 112 ALA A N 1
ATOM 830 C CA . ALA A 1 112 ? 1.654 -12.808 -12.495 1.00 88.19 112 ALA A CA 1
ATOM 831 C C . ALA A 1 112 ? 2.221 -14.147 -11.985 1.00 88.19 112 ALA A C 1
ATOM 833 O O . ALA A 1 112 ? 2.163 -14.432 -10.792 1.00 88.19 112 ALA A O 1
ATOM 834 N N . ALA A 1 113 ? 2.744 -14.985 -12.885 1.00 90.06 113 ALA A N 1
ATOM 835 C CA . ALA A 1 113 ? 3.202 -16.336 -12.575 1.00 90.06 113 ALA A CA 1
ATOM 836 C C . ALA A 1 113 ? 4.714 -16.431 -12.332 1.00 90.06 113 ALA A C 1
ATOM 838 O O . ALA A 1 113 ? 5.177 -17.456 -11.836 1.00 90.06 113 ALA A O 1
ATOM 839 N N . THR A 1 114 ? 5.485 -15.394 -12.671 1.00 90.94 114 THR A N 1
ATOM 840 C CA . THR A 1 114 ? 6.948 -15.383 -12.530 1.00 90.94 114 THR A CA 1
ATOM 841 C C . THR A 1 114 ? 7.464 -14.050 -11.982 1.00 90.94 114 THR A C 1
ATOM 843 O O . THR A 1 114 ? 6.774 -13.031 -12.006 1.00 90.94 114 THR A O 1
ATOM 846 N N . GLY A 1 115 ? 8.701 -14.052 -11.476 1.00 92.62 115 GLY A N 1
ATOM 847 C CA . GLY A 1 115 ? 9.428 -12.834 -11.104 1.00 92.62 115 GLY A CA 1
ATOM 848 C C . GLY A 1 115 ? 8.736 -11.988 -10.028 1.00 92.62 115 GLY A C 1
ATOM 849 O O . GLY A 1 115 ? 8.171 -12.513 -9.068 1.00 92.62 115 GLY A O 1
ATOM 850 N N . ALA A 1 116 ? 8.797 -10.661 -10.185 1.00 92.56 116 ALA A N 1
ATOM 851 C CA . ALA A 1 116 ? 8.242 -9.710 -9.220 1.00 92.56 116 ALA A CA 1
ATOM 852 C C . ALA A 1 116 ? 6.711 -9.807 -9.087 1.00 92.56 116 ALA A C 1
ATOM 854 O O . ALA A 1 116 ? 6.191 -9.683 -7.980 1.00 92.56 116 ALA A O 1
ATOM 855 N N . GLY A 1 117 ? 5.991 -10.108 -10.173 1.00 93.50 117 GLY A N 1
ATOM 856 C CA . GLY A 1 117 ? 4.539 -10.298 -10.123 1.00 93.50 117 GLY A CA 1
ATOM 857 C C . GLY A 1 117 ? 4.134 -11.512 -9.284 1.00 93.50 117 GLY A C 1
ATOM 858 O O . GLY A 1 117 ? 3.238 -11.411 -8.445 1.00 93.50 117 GLY A O 1
ATOM 859 N N . GLN A 1 118 ? 4.854 -12.632 -9.425 1.00 95.25 118 GLN A N 1
ATOM 860 C CA . GLN A 1 118 ? 4.666 -13.803 -8.561 1.00 95.25 118 GLN A CA 1
ATOM 861 C C . GLN A 1 118 ? 4.996 -13.491 -7.097 1.00 95.25 118 GLN A C 1
ATOM 863 O O . GLN A 1 118 ? 4.278 -13.927 -6.196 1.00 95.25 118 GLN A O 1
ATOM 868 N N . ALA A 1 119 ? 6.070 -12.735 -6.852 1.00 95.38 119 ALA A N 1
ATOM 869 C CA . ALA A 1 119 ? 6.459 -12.342 -5.503 1.00 95.38 119 ALA A CA 1
ATOM 870 C C . ALA A 1 119 ? 5.368 -11.492 -4.830 1.00 95.38 119 ALA A C 1
ATOM 872 O O . ALA A 1 119 ? 4.989 -11.793 -3.700 1.00 95.38 119 ALA A O 1
ATOM 873 N N . LEU A 1 120 ? 4.798 -10.510 -5.542 1.00 95.31 120 LEU A N 1
ATOM 874 C CA . LEU A 1 120 ? 3.670 -9.709 -5.052 1.00 95.31 120 LEU A CA 1
ATOM 875 C C . LEU A 1 120 ? 2.430 -10.555 -4.783 1.00 95.31 120 LEU A C 1
ATOM 877 O O . LEU A 1 120 ? 1.784 -10.386 -3.750 1.00 95.31 120 LEU A O 1
ATOM 881 N N . PHE A 1 121 ? 2.109 -11.490 -5.679 1.00 94.44 121 PHE A N 1
ATOM 882 C CA . PHE A 1 121 ? 1.003 -12.417 -5.460 1.00 94.44 121 PHE A CA 1
ATOM 883 C C . PHE A 1 121 ? 1.206 -13.248 -4.182 1.00 94.44 121 PHE A C 1
ATOM 885 O O . PHE A 1 121 ? 0.261 -13.450 -3.423 1.00 94.44 121 PHE A O 1
ATOM 892 N N . GLY A 1 122 ? 2.444 -13.662 -3.892 1.00 95.44 122 GLY A N 1
ATOM 893 C CA . GLY A 1 122 ? 2.807 -14.399 -2.678 1.00 95.44 122 GLY A CA 1
ATOM 894 C C . GLY A 1 122 ? 2.683 -13.610 -1.366 1.00 95.44 122 GLY A C 1
ATOM 895 O O . GLY A 1 122 ? 2.661 -14.215 -0.293 1.00 95.44 122 GLY A O 1
ATOM 896 N N . LEU A 1 123 ? 2.569 -12.279 -1.421 1.00 96.31 123 LEU A N 1
ATOM 897 C CA . LEU A 1 123 ? 2.310 -11.445 -0.240 1.00 96.31 123 LEU A CA 1
ATOM 898 C C . LEU A 1 123 ? 0.863 -11.554 0.247 1.00 96.31 123 LEU A C 1
ATOM 900 O O . LEU A 1 123 ? 0.586 -11.347 1.432 1.00 96.31 123 LEU A O 1
ATOM 904 N N . LEU A 1 124 ? -0.057 -11.899 -0.655 1.00 96.50 124 LEU A N 1
ATOM 905 C CA . LEU A 1 124 ? -1.471 -11.975 -0.333 1.00 96.50 124 LEU A CA 1
ATOM 906 C C . LEU A 1 124 ? -1.757 -13.117 0.637 1.00 96.50 124 LEU A C 1
ATOM 908 O O . LEU A 1 124 ? -1.329 -14.256 0.445 1.00 96.50 124 LEU A O 1
ATOM 912 N N . ARG A 1 125 ? -2.574 -12.837 1.651 1.00 95.19 125 ARG A N 1
ATOM 913 C CA . ARG A 1 125 ? -3.240 -13.900 2.407 1.00 95.19 125 ARG A CA 1
ATOM 914 C C . ARG A 1 125 ? -4.242 -14.649 1.525 1.00 95.19 125 ARG A C 1
ATOM 916 O O . ARG A 1 125 ? -4.683 -14.158 0.482 1.00 95.19 125 ARG A O 1
ATOM 923 N N . ALA A 1 126 ? -4.701 -15.805 2.001 1.00 93.00 126 ALA A N 1
ATOM 924 C CA . ALA A 1 126 ? -5.810 -16.511 1.368 1.00 93.00 126 ALA A CA 1
ATOM 925 C C . ALA A 1 126 ? -7.031 -15.583 1.211 1.00 93.00 126 ALA A C 1
ATOM 927 O O . ALA A 1 126 ? -7.454 -14.914 2.159 1.00 93.00 126 ALA A O 1
ATOM 928 N N . GLY A 1 127 ? -7.576 -15.524 -0.005 1.00 92.94 127 GLY A N 1
ATOM 929 C CA . GLY A 1 127 ? -8.701 -14.654 -0.349 1.00 92.94 127 GLY A CA 1
ATOM 930 C C . GLY A 1 127 ? -8.350 -13.178 -0.567 1.00 92.94 127 GLY A C 1
ATOM 931 O O . GLY A 1 127 ? -9.275 -12.393 -0.756 1.00 92.94 127 GLY A O 1
ATOM 932 N N . GLY A 1 128 ? -7.070 -12.792 -0.549 1.00 95.62 128 GLY A N 1
ATOM 933 C CA . GLY A 1 128 ? -6.638 -11.443 -0.917 1.00 95.62 128 GLY A CA 1
ATOM 934 C C . GLY A 1 128 ? -6.862 -11.121 -2.401 1.00 95.62 128 GLY A C 1
ATOM 935 O O . GLY A 1 128 ? -7.290 -11.975 -3.190 1.00 95.62 128 GLY A O 1
ATOM 936 N N . ARG A 1 129 ? -6.604 -9.871 -2.792 1.00 96.44 129 ARG A N 1
ATOM 937 C CA . ARG A 1 129 ? -6.746 -9.396 -4.180 1.00 96.44 129 ARG A CA 1
ATOM 938 C C . ARG A 1 129 ? -5.508 -8.636 -4.639 1.00 96.44 129 ARG A C 1
ATOM 940 O O . ARG A 1 129 ? -4.962 -7.834 -3.894 1.00 96.44 129 ARG A O 1
ATOM 947 N N . LEU A 1 130 ? -5.111 -8.866 -5.887 1.00 95.69 130 LEU A N 1
ATOM 948 C CA . LEU A 1 130 ? -4.073 -8.109 -6.584 1.00 95.69 130 LEU A CA 1
ATOM 949 C C . LEU A 1 130 ? -4.713 -7.376 -7.762 1.00 95.69 130 LEU A C 1
ATOM 951 O O . LEU A 1 130 ? -5.392 -7.995 -8.582 1.00 95.69 130 LEU A O 1
ATOM 955 N N . VAL A 1 131 ? -4.467 -6.073 -7.855 1.00 96.06 131 VAL A N 1
ATOM 956 C CA . VAL A 1 131 ? -4.750 -5.256 -9.035 1.00 96.06 131 VAL A CA 1
ATOM 957 C C . VAL A 1 131 ? -3.425 -4.705 -9.535 1.00 96.06 131 VAL A C 1
ATOM 959 O O . VAL A 1 131 ? -2.791 -3.896 -8.863 1.00 96.06 131 VAL A O 1
ATOM 962 N N . SER A 1 132 ? -2.993 -5.157 -10.705 1.00 94.50 132 SER A N 1
ATOM 963 C CA . SER A 1 132 ? -1.731 -4.737 -11.306 1.00 94.50 132 SER A CA 1
ATOM 964 C C . SER A 1 132 ? -1.807 -4.862 -12.828 1.00 94.50 132 SER A C 1
ATOM 966 O O . SER A 1 132 ? -2.459 -5.791 -13.323 1.00 94.50 132 SER A O 1
ATOM 968 N N . PRO A 1 133 ? -1.188 -3.934 -13.577 1.00 92.50 133 PRO A N 1
ATOM 969 C CA . PRO A 1 133 ? -1.002 -4.106 -15.005 1.00 92.50 133 PRO A CA 1
ATOM 970 C C . PRO A 1 133 ? 0.029 -5.210 -15.271 1.00 92.50 133 PRO A C 1
ATOM 972 O O . PRO A 1 133 ? 1.143 -5.188 -14.749 1.00 92.50 133 PRO A O 1
ATOM 975 N N . PHE A 1 134 ? -0.352 -6.167 -16.116 1.00 91.88 134 PHE A N 1
ATOM 976 C CA . PHE A 1 134 ? 0.536 -7.215 -16.607 1.00 91.88 134 PHE A CA 1
ATOM 977 C C . PHE A 1 134 ? 0.672 -7.128 -18.119 1.00 91.88 134 PHE A C 1
ATOM 979 O O . PHE A 1 134 ? -0.325 -6.963 -18.824 1.00 91.88 134 PHE A O 1
ATOM 986 N N . GLY A 1 135 ? 1.895 -7.279 -18.607 1.00 86.31 135 GLY A N 1
ATOM 987 C CA . GLY A 1 135 ? 2.200 -7.235 -20.027 1.00 86.31 135 GLY A CA 1
ATOM 988 C C . GLY A 1 135 ? 3.694 -7.052 -20.276 1.00 86.31 135 GLY A C 1
ATOM 989 O O . GLY A 1 135 ? 4.442 -6.771 -19.338 1.00 86.31 135 GLY A O 1
ATOM 990 N N . PRO A 1 136 ? 4.143 -7.230 -21.527 1.00 79.00 136 PRO A N 1
ATOM 991 C CA . PRO A 1 136 ? 5.502 -6.864 -21.901 1.00 79.00 136 PRO A CA 1
ATOM 992 C C . PRO A 1 136 ? 5.735 -5.375 -21.612 1.00 79.00 136 PRO A C 1
ATOM 994 O O . PRO A 1 136 ? 4.798 -4.579 -21.678 1.00 79.00 136 PRO A O 1
ATOM 997 N N . ALA A 1 137 ? 6.976 -5.005 -21.291 1.00 69.25 137 ALA A N 1
ATOM 998 C CA . ALA A 1 137 ? 7.355 -3.598 -21.308 1.00 69.25 137 ALA A CA 1
ATOM 999 C C . ALA A 1 137 ? 7.146 -3.050 -22.729 1.00 69.25 137 ALA A C 1
ATOM 1001 O O . ALA A 1 137 ? 7.467 -3.742 -23.699 1.00 69.25 137 ALA A O 1
ATOM 1002 N N . ASP A 1 138 ? 6.587 -1.845 -22.842 1.00 67.00 138 ASP A N 1
ATOM 1003 C CA . ASP A 1 138 ? 6.500 -1.149 -24.126 1.00 67.00 138 ASP A CA 1
ATOM 1004 C C . ASP A 1 138 ? 7.930 -0.936 -24.676 1.00 67.00 138 ASP A C 1
ATOM 1006 O O . ASP A 1 138 ? 8.831 -0.579 -23.910 1.00 67.00 138 ASP A O 1
ATOM 1010 N N . GLU A 1 139 ? 8.143 -1.204 -25.973 1.00 48.41 139 GLU A N 1
ATOM 1011 C CA . GLU A 1 139 ? 9.400 -0.890 -26.688 1.00 48.41 139 GLU A CA 1
ATOM 1012 C C . GLU A 1 139 ? 9.629 0.622 -26.834 1.00 48.41 139 GLU A C 1
ATOM 1014 O O . GLU A 1 139 ? 8.652 1.359 -27.114 1.00 48.41 139 GLU A O 1
#

Radius of gyration: 14.13 Å; chains: 1; bounding box: 29×36×41 Å

Sequence (139 aa):
LQLLVDKVAEVCDQAAPLRILEVGSGCGFVSALLAMLLLQLRGPDRGDAVLAVEHVPELSEWSVENVRKNNAALLKEEGGPLDIRCGDALRIEGVNPGNVDFVYSGCAFESAATGAGQALFGLLRAGGRLVSPFGPADE

pLDDT: mean 93.21, std 7.28, range [48.41, 98.62]

InterPro domains:
  IPR000682 Protein-L-isoaspartate(D-aspartate) O-methyltransferase [PTHR11579] (8-137)
  IPR029063 S-adenosyl-L-methionine-dependent methyltransferase superfamily [G3DSA:3.40.50.150] (2-139)
  IPR029063 S-adenosyl-L-methionine-dependent methyltransferase superfamily [SSF53335] (9-134)

Organism: NCBI:txid1333877

Foldseek 3Di:
DVVVLVQVLQLLPDLAAAEEEEAACQQQPVLLVVQVSCCVSPNQPRLHAYEYEHQDPVRLVNNQVNCCVPPVCCDVVNSHRGDGDHHDSLPDPPQDFQPHQEYEYPDEDADCVDDPNVSVVRSHHVSHDYDHHHHDDDD

Secondary structure (DSSP, 8-state):
-HHHHHHHHHHHT-SSPPEEEEE--TTSHHHHHHHHHHHHHH-SSS--EEEEEESSHHHHHHHHHHHHHHHGGGBGGGTSSEEEEES-TTT-TT--TT-EEEEEESS-BS-SSSHHHHHHHHHEEEEEEEE--BSPPP-